Protein AF-A0A8S3BNB4-F1 (afdb_monomer_lite)

InterPro domains:
  IPR002933 Peptidase M20 [PF01546] (2-77)
  IPR017439 Amidohydrolase [PTHR11014] (8-79)

Organism: NCBI:txid392030

pLDDT: mean 91.3, std 9.32, range [59.66, 98.5]

Sequence (80 aa):
KAHVEYSRAGIPLVNHEEQTKRAIKVAETVIGLANVNKNNDPQMGGEDFAFMLLKRPGAFIFMGINDEAVSVKLHSPDYN

Radius of gyration: 17.04 Å; chains: 1; bounding box: 44×31×48 Å

Foldseek 3Di:
DDDDDDDDPADDQDADPVQLVVVQVVCCVVVNPVQDDSDDDDDPDDDRCSVVCVVDHHDDDDDDDDDPPDPDDPPDPPDD

Structure (mmCIF, N/CA/C/O backbone):
data_AF-A0A8S3BNB4-F1
#
_entry.id   AF-A0A8S3BNB4-F1
#
loop_
_atom_site.group_PDB
_atom_site.id
_atom_site.type_symbol
_atom_site.label_atom_id
_atom_site.label_alt_id
_atom_site.label_comp_id
_atom_site.label_asym_id
_atom_site.label_entity_id
_atom_site.label_seq_id
_atom_site.pdbx_PDB_ins_code
_atom_site.Cartn_x
_atom_site.Cartn_y
_atom_site.Cartn_z
_atom_site.occupancy
_atom_site.B_iso_or_equiv
_atom_site.auth_seq_id
_atom_site.auth_comp_id
_atom_site.auth_asym_id
_atom_site.auth_atom_id
_atom_site.pdbx_PDB_model_num
ATOM 1 N N . LYS A 1 1 ? 30.331 -0.817 -30.292 1.00 69.75 1 LYS A N 1
ATOM 2 C CA . LYS A 1 1 ? 28.985 -0.238 -30.039 1.00 69.75 1 LYS A CA 1
ATOM 3 C C . LYS A 1 1 ? 28.217 -1.217 -29.165 1.00 69.75 1 LYS A C 1
ATOM 5 O O . LYS A 1 1 ? 28.315 -2.402 -29.446 1.00 69.75 1 LYS A O 1
ATOM 10 N N . ALA A 1 2 ? 27.507 -0.748 -28.141 1.00 85.88 2 ALA A N 1
ATOM 11 C CA . ALA A 1 2 ? 26.598 -1.583 -27.355 1.00 85.88 2 ALA A CA 1
ATOM 12 C C . ALA A 1 2 ? 25.151 -1.365 -27.827 1.00 85.88 2 ALA A C 1
ATOM 14 O O . ALA A 1 2 ? 24.808 -0.253 -28.235 1.00 85.88 2 ALA A O 1
ATOM 15 N N . HIS A 1 3 ? 24.341 -2.422 -27.791 1.00 89.69 3 HIS A N 1
ATOM 16 C CA . HIS A 1 3 ? 22.904 -2.398 -28.059 1.00 89.69 3 HIS A CA 1
ATOM 17 C C . HIS A 1 3 ? 22.168 -2.778 -26.770 1.00 89.69 3 HIS A C 1
ATOM 19 O O . HIS A 1 3 ? 22.596 -3.701 -26.081 1.00 89.69 3 HIS A O 1
ATOM 25 N N . VAL A 1 4 ? 21.109 -2.041 -26.432 1.00 94.44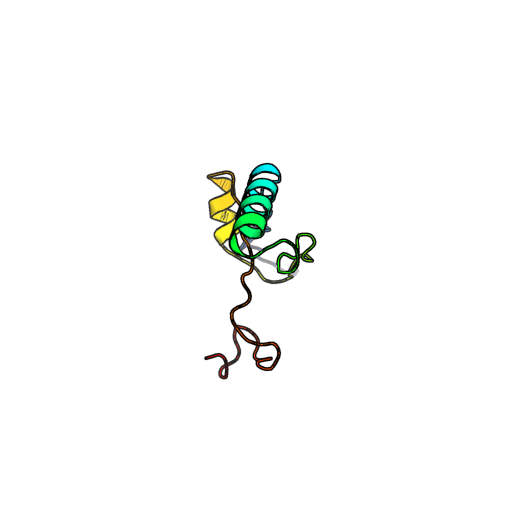 4 VAL A N 1
ATOM 26 C CA . VAL A 1 4 ? 20.293 -2.257 -25.232 1.00 94.44 4 VAL A CA 1
ATOM 27 C C . VAL A 1 4 ? 18.831 -2.232 -25.645 1.00 94.44 4 VAL A C 1
ATOM 29 O O . VAL A 1 4 ? 18.392 -1.280 -26.290 1.00 94.44 4 VAL A O 1
ATOM 32 N N . GLU A 1 5 ? 18.089 -3.251 -25.224 1.00 92.69 5 GLU A N 1
ATOM 33 C CA . GLU A 1 5 ? 16.634 -3.295 -25.310 1.00 92.69 5 GLU A CA 1
ATOM 34 C C . GLU A 1 5 ? 16.049 -3.032 -23.922 1.00 92.69 5 GLU A C 1
ATOM 36 O O . GLU A 1 5 ? 16.453 -3.641 -22.931 1.00 92.69 5 GLU A O 1
ATOM 41 N N . TYR A 1 6 ? 15.114 -2.087 -23.841 1.00 93.06 6 TYR A N 1
ATOM 42 C CA . TYR A 1 6 ? 14.448 -1.712 -22.600 1.00 93.06 6 TYR A CA 1
ATOM 43 C C . TYR A 1 6 ? 12.939 -1.804 -22.782 1.00 93.06 6 TYR A C 1
ATOM 45 O O . TYR A 1 6 ? 12.365 -1.145 -23.650 1.00 93.06 6 TYR A O 1
ATOM 53 N N . SER A 1 7 ? 12.294 -2.568 -21.907 1.00 92.06 7 SER A N 1
ATOM 54 C CA . SER A 1 7 ? 10.842 -2.623 -21.788 1.00 92.06 7 SER A CA 1
ATOM 55 C C . SER A 1 7 ? 10.422 -2.215 -20.383 1.00 92.06 7 SER A C 1
ATOM 57 O O . SER A 1 7 ? 10.934 -2.737 -19.391 1.00 92.06 7 SER A O 1
ATOM 59 N N . ARG A 1 8 ? 9.447 -1.310 -20.282 1.00 89.31 8 ARG A N 1
ATOM 60 C CA . ARG A 1 8 ? 8.844 -0.950 -18.998 1.00 89.31 8 ARG A CA 1
ATOM 61 C C . ARG A 1 8 ? 7.836 -2.025 -18.595 1.00 89.31 8 ARG A C 1
ATOM 63 O O . ARG A 1 8 ? 6.800 -2.152 -19.234 1.00 89.31 8 ARG A O 1
ATOM 70 N N . ALA A 1 9 ? 8.142 -2.767 -17.534 1.00 84.56 9 ALA A N 1
ATOM 71 C CA . ALA A 1 9 ? 7.307 -3.876 -17.070 1.00 84.56 9 ALA A CA 1
ATOM 72 C C . ALA A 1 9 ? 6.125 -3.446 -16.177 1.00 84.56 9 ALA A C 1
ATOM 74 O O . ALA A 1 9 ? 5.149 -4.178 -16.074 1.00 84.56 9 ALA A O 1
ATOM 75 N N . GLY A 1 10 ? 6.187 -2.270 -15.541 1.00 90.75 10 GLY A N 1
ATOM 76 C CA . GLY A 1 10 ? 5.175 -1.853 -14.569 1.00 90.75 10 GLY A CA 1
ATOM 77 C C . GLY A 1 10 ? 5.059 -0.344 -14.382 1.00 90.75 10 GLY A C 1
ATOM 78 O O . GLY A 1 10 ? 5.840 0.447 -14.924 1.00 90.75 10 GLY A O 1
ATOM 79 N N . ILE A 1 11 ? 4.063 0.034 -13.587 1.00 94.62 11 ILE A N 1
ATOM 80 C CA . ILE A 1 11 ? 3.806 1.394 -13.111 1.00 94.62 11 ILE A CA 1
ATOM 81 C C . ILE A 1 11 ? 3.787 1.378 -11.575 1.00 94.62 11 ILE A C 1
ATOM 83 O O . ILE A 1 11 ? 3.496 0.332 -10.993 1.00 94.62 11 ILE A O 1
ATOM 87 N N . PRO A 1 12 ? 4.085 2.499 -10.899 1.00 95.56 12 PRO A N 1
ATOM 88 C CA . PRO A 1 12 ? 3.950 2.559 -9.451 1.00 95.56 12 PRO A CA 1
ATOM 89 C C . PRO A 1 12 ? 2.482 2.407 -9.041 1.00 95.56 12 PRO A C 1
ATOM 91 O O . PRO A 1 12 ? 1.596 3.024 -9.638 1.00 95.56 12 PRO A O 1
ATOM 94 N N . LEU A 1 13 ? 2.233 1.632 -7.987 1.00 97.12 13 LEU A N 1
ATOM 95 C CA . LEU A 1 13 ? 0.941 1.639 -7.318 1.00 97.12 13 LEU A CA 1
ATOM 96 C C . LEU A 1 13 ? 0.833 2.916 -6.490 1.00 97.12 13 LEU A C 1
ATOM 98 O O . LEU A 1 13 ? 1.575 3.109 -5.529 1.00 97.12 13 LEU A O 1
ATOM 102 N N . VAL A 1 14 ? -0.112 3.779 -6.855 1.00 96.75 14 VAL A N 1
ATOM 103 C CA . VAL A 1 14 ? -0.410 5.004 -6.111 1.00 96.75 14 VAL A CA 1
ATOM 104 C C . VAL A 1 14 ? -1.889 5.016 -5.774 1.00 96.75 14 VAL A C 1
ATOM 106 O O . VAL A 1 14 ? -2.741 5.064 -6.661 1.00 96.75 14 VAL A O 1
ATOM 109 N N . ASN A 1 15 ? -2.196 4.965 -4.481 1.00 97.44 15 ASN A N 1
ATOM 110 C CA . ASN A 1 15 ? -3.570 5.052 -4.016 1.00 97.44 15 ASN A CA 1
ATOM 111 C C . ASN A 1 15 ? -4.174 6.428 -4.304 1.00 97.44 15 ASN A C 1
ATOM 113 O O . ASN A 1 15 ? -3.498 7.454 -4.245 1.00 97.44 15 ASN A O 1
ATOM 117 N N . HIS A 1 16 ? -5.482 6.448 -4.548 1.00 98.44 16 HIS A N 1
ATOM 118 C CA . HIS A 1 16 ? -6.221 7.697 -4.669 1.00 98.44 16 HIS A CA 1
ATOM 119 C C . HIS A 1 16 ? -6.555 8.234 -3.274 1.00 98.44 16 HIS A C 1
ATOM 121 O O . HIS A 1 16 ? -6.980 7.481 -2.391 1.00 98.44 16 HIS A O 1
ATOM 127 N N . GLU A 1 17 ? -6.367 9.537 -3.068 1.00 97.56 17 GLU A N 1
ATOM 128 C CA . GLU A 1 17 ? -6.460 10.169 -1.749 1.00 97.56 17 GLU A CA 1
ATOM 129 C C . GLU A 1 17 ? -7.829 9.952 -1.079 1.00 97.56 17 GLU A C 1
ATOM 131 O O . GLU A 1 17 ? -7.902 9.489 0.059 1.00 97.56 17 GLU A O 1
ATOM 136 N N . GLU A 1 18 ? -8.927 10.208 -1.793 1.00 98.50 18 GLU A N 1
ATOM 137 C CA . GLU A 1 18 ? -10.287 10.104 -1.242 1.00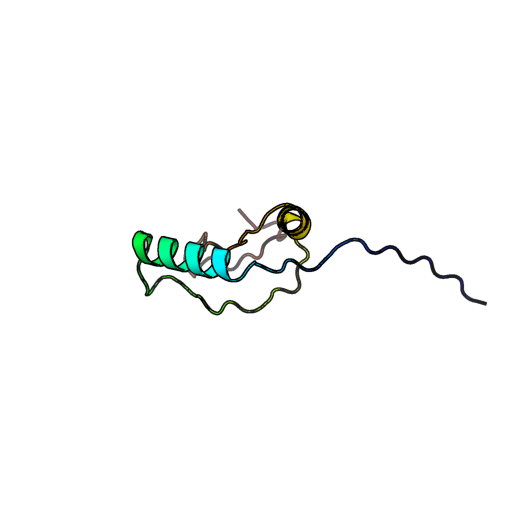 98.50 18 GLU A CA 1
ATOM 138 C C . GLU A 1 18 ? -10.668 8.666 -0.857 1.00 98.50 18 GLU A C 1
ATOM 140 O O . GLU A 1 18 ? -11.306 8.411 0.165 1.00 98.50 18 GLU A O 1
ATOM 145 N N . GLN A 1 19 ? -10.232 7.693 -1.648 1.00 98.44 19 GLN A N 1
ATOM 146 C CA . GLN A 1 19 ? -10.483 6.273 -1.437 1.00 98.44 19 GLN A CA 1
ATOM 147 C C . GLN A 1 19 ? -9.644 5.759 -0.272 1.00 98.44 19 GLN A C 1
ATOM 149 O O . GLN A 1 19 ? -10.140 4.964 0.524 1.00 98.44 19 GLN A O 1
ATOM 154 N N . THR A 1 20 ? -8.424 6.279 -0.121 1.00 97.75 20 THR A N 1
ATOM 155 C CA . THR A 1 20 ? -7.552 6.012 1.029 1.00 97.75 20 THR A CA 1
ATOM 156 C C . THR A 1 20 ? -8.182 6.542 2.313 1.00 97.75 20 THR A C 1
ATOM 158 O O . THR A 1 20 ? -8.350 5.782 3.264 1.00 97.75 20 THR A O 1
ATOM 161 N N . LYS A 1 21 ? -8.634 7.806 2.330 1.00 98.06 21 LYS A N 1
ATOM 162 C CA . LYS A 1 21 ? -9.356 8.398 3.473 1.00 98.06 21 LYS A CA 1
ATOM 163 C C . LYS A 1 21 ? -10.602 7.590 3.835 1.00 98.06 21 LYS A C 1
ATOM 165 O O . LYS A 1 21 ? -10.864 7.345 5.012 1.00 98.06 21 LYS A O 1
ATOM 170 N N . ARG A 1 22 ? -11.368 7.148 2.831 1.00 98.25 22 ARG A N 1
ATOM 171 C CA . ARG A 1 22 ? -12.558 6.315 3.046 1.00 98.25 22 ARG A CA 1
ATOM 172 C C . ARG A 1 22 ? -12.203 4.952 3.641 1.00 98.25 22 ARG A C 1
ATOM 174 O O . ARG A 1 22 ? -12.882 4.529 4.572 1.00 98.25 22 ARG A O 1
ATOM 181 N N . ALA A 1 23 ? -11.171 4.285 3.127 1.00 97.81 23 ALA A N 1
ATOM 182 C CA . ALA A 1 23 ? -10.709 3.000 3.645 1.00 97.81 23 ALA A CA 1
ATOM 183 C C . ALA A 1 23 ? -10.230 3.119 5.099 1.00 97.81 23 ALA A C 1
ATOM 185 O O . ALA A 1 23 ? -10.653 2.320 5.930 1.00 97.81 23 ALA A O 1
ATOM 186 N N . ILE A 1 24 ? -9.448 4.159 5.421 1.00 97.94 24 ILE A N 1
ATOM 187 C CA . ILE A 1 24 ? -9.016 4.473 6.792 1.00 97.94 24 ILE A CA 1
ATOM 188 C C . ILE A 1 24 ? -10.232 4.637 7.702 1.00 97.94 24 ILE A C 1
ATOM 190 O O . ILE A 1 24 ? -10.349 3.915 8.683 1.00 97.94 24 ILE A O 1
ATOM 194 N N . LYS A 1 25 ? -11.187 5.504 7.340 1.00 98.31 25 LYS A N 1
ATOM 195 C CA . LYS A 1 25 ? -12.386 5.742 8.156 1.00 98.31 25 LYS A CA 1
ATOM 196 C C . LYS A 1 25 ? -13.168 4.456 8.424 1.00 98.31 25 LYS A C 1
ATOM 198 O O . LYS A 1 25 ? -13.629 4.237 9.537 1.00 98.31 25 LYS A O 1
ATOM 203 N N . VAL A 1 26 ? -13.338 3.607 7.409 1.00 98.19 26 VAL A N 1
ATOM 204 C CA . VAL A 1 26 ? -14.026 2.321 7.584 1.00 98.19 26 VAL A CA 1
ATOM 205 C C . VAL A 1 26 ? -13.216 1.400 8.498 1.00 98.19 26 VAL A C 1
ATOM 207 O O . VAL A 1 26 ? -13.781 0.860 9.445 1.00 98.19 26 VAL A O 1
ATOM 210 N N . ALA A 1 27 ? -11.907 1.263 8.287 1.00 97.75 27 ALA A N 1
ATOM 211 C CA . ALA A 1 27 ? -11.053 0.453 9.151 1.00 97.75 27 ALA A CA 1
ATOM 212 C C . ALA A 1 27 ? -11.119 0.923 10.615 1.00 97.75 27 ALA A C 1
ATOM 214 O O . ALA A 1 27 ? -11.384 0.117 11.500 1.00 97.75 27 ALA A O 1
ATOM 215 N N . GLU A 1 28 ? -11.011 2.228 10.872 1.00 97.75 28 GLU A N 1
ATOM 216 C CA . GLU A 1 28 ? -11.127 2.809 12.216 1.00 97.75 28 GLU A CA 1
ATOM 217 C C . GLU A 1 28 ? -12.463 2.456 12.890 1.00 97.75 28 GLU A C 1
ATOM 219 O O . GLU A 1 28 ? -12.4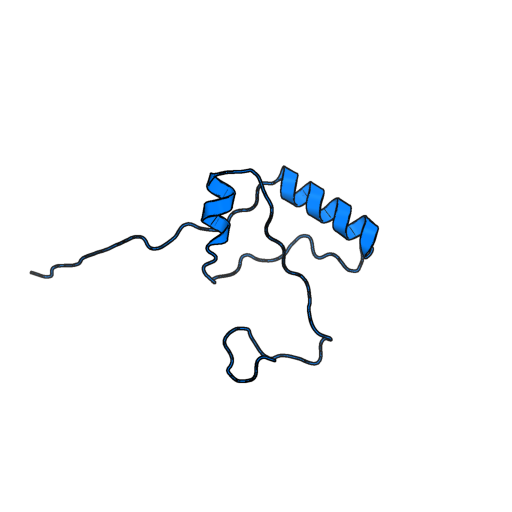85 2.183 14.089 1.00 97.75 28 GLU A O 1
ATOM 224 N N . THR A 1 29 ? -13.570 2.406 12.136 1.00 98.31 29 THR A N 1
ATOM 225 C CA . THR A 1 29 ? -14.882 2.008 12.686 1.00 98.31 29 THR A CA 1
ATOM 226 C C . THR A 1 29 ? -14.990 0.521 13.015 1.00 98.31 29 THR A C 1
ATOM 228 O O . THR A 1 29 ? -15.782 0.156 13.878 1.00 98.31 29 THR A O 1
ATOM 231 N N . VAL A 1 30 ? -14.221 -0.334 12.336 1.00 97.56 30 VAL A N 1
ATOM 232 C CA . VAL A 1 30 ? -14.308 -1.795 12.477 1.00 97.56 30 VAL A CA 1
ATOM 233 C C . VAL A 1 30 ? -13.323 -2.318 13.519 1.00 97.56 30 VAL A C 1
ATOM 235 O O . VAL A 1 30 ? -13.706 -3.128 14.358 1.00 97.56 30 VAL A O 1
ATOM 238 N N . ILE A 1 31 ? -12.068 -1.862 13.475 1.00 95.69 31 ILE A N 1
ATOM 239 C CA . ILE A 1 31 ? -10.980 -2.374 14.324 1.00 95.69 31 ILE A CA 1
ATOM 240 C C . ILE A 1 31 ? -10.475 -1.353 15.351 1.00 95.69 31 ILE A C 1
ATOM 242 O O . ILE A 1 31 ? -9.631 -1.687 16.176 1.00 95.69 31 ILE A O 1
ATOM 246 N N . GLY A 1 32 ? -11.001 -0.126 15.352 1.00 97.50 32 GLY A N 1
ATOM 247 C CA . GLY A 1 32 ? -10.589 0.935 16.269 1.00 97.50 32 GLY A CA 1
ATOM 248 C C . GLY A 1 32 ? -9.322 1.672 15.824 1.00 97.50 32 GLY A C 1
ATOM 249 O O . GLY A 1 32 ? -8.444 1.122 15.162 1.00 97.50 32 GLY A O 1
ATOM 250 N N . LEU A 1 33 ? -9.213 2.940 16.233 1.00 96.50 33 LEU A N 1
ATOM 251 C CA . LEU A 1 33 ? -8.132 3.859 15.841 1.00 96.50 33 LEU A CA 1
ATOM 252 C C . LEU A 1 33 ? -6.726 3.333 16.173 1.00 96.50 33 LEU A C 1
ATOM 254 O O . LEU A 1 33 ? -5.797 3.537 15.400 1.00 96.50 33 LEU A O 1
ATOM 258 N N . ALA A 1 34 ? -6.571 2.649 17.310 1.00 96.31 34 ALA A N 1
ATOM 259 C CA . ALA A 1 34 ? -5.278 2.134 17.765 1.00 96.31 34 ALA A CA 1
ATOM 260 C C . ALA A 1 34 ? -4.709 1.028 16.857 1.00 96.31 34 ALA A C 1
ATOM 262 O O . ALA A 1 34 ? -3.505 0.797 16.871 1.00 96.31 34 ALA A O 1
ATOM 263 N N . ASN A 1 35 ? -5.558 0.380 16.052 1.00 94.62 35 ASN A N 1
ATOM 264 C CA . ASN A 1 35 ? -5.181 -0.726 15.172 1.00 94.62 35 ASN A CA 1
ATOM 265 C C . ASN A 1 35 ? -5.018 -0.295 13.702 1.00 94.62 35 ASN A C 1
ATOM 267 O O . ASN A 1 35 ? -4.912 -1.143 12.819 1.00 94.62 35 ASN A O 1
ATOM 271 N N . VAL A 1 36 ? -5.010 1.014 13.414 1.00 96.62 36 VAL A N 1
ATOM 272 C CA . VAL A 1 36 ? -4.879 1.552 12.051 1.00 96.62 36 VAL A CA 1
ATOM 273 C C . VAL A 1 36 ? -3.620 2.407 11.931 1.00 96.62 36 VAL A C 1
ATOM 275 O O . VAL A 1 36 ? -3.534 3.498 12.493 1.00 96.62 36 VAL A O 1
ATOM 278 N N . ASN A 1 37 ? -2.661 1.961 11.115 1.00 95.19 37 ASN A N 1
ATOM 279 C CA . ASN A 1 37 ? -1.558 2.811 10.673 1.00 95.19 37 ASN A CA 1
ATOM 280 C C . ASN A 1 37 ? -1.923 3.523 9.359 1.00 95.19 37 ASN A C 1
ATOM 282 O O . ASN A 1 37 ? -1.916 2.923 8.286 1.00 95.19 37 ASN A O 1
ATOM 286 N N . LYS A 1 38 ? -2.210 4.826 9.444 1.00 94.75 38 LYS A N 1
ATOM 287 C CA . LYS A 1 38 ? -2.531 5.679 8.285 1.00 94.75 38 LYS A CA 1
ATOM 288 C C . LYS A 1 38 ? -1.313 6.224 7.528 1.00 94.75 38 LYS A C 1
ATOM 290 O O . LYS A 1 38 ? -1.481 6.778 6.448 1.00 94.75 38 LYS A O 1
ATOM 295 N N . ASN A 1 39 ? -0.114 6.079 8.089 1.00 90.38 39 ASN A N 1
ATOM 296 C CA . ASN A 1 39 ? 1.138 6.619 7.560 1.00 90.38 39 ASN A CA 1
ATOM 297 C C . ASN A 1 39 ? 2.104 5.470 7.251 1.00 90.38 39 ASN A C 1
ATOM 299 O O . ASN A 1 39 ? 3.209 5.414 7.785 1.00 90.38 39 ASN A O 1
ATOM 303 N N . ASN A 1 40 ? 1.656 4.509 6.445 1.00 86.25 40 ASN A N 1
ATOM 304 C CA . ASN A 1 40 ? 2.522 3.419 6.018 1.00 86.25 40 ASN A CA 1
ATOM 305 C C . ASN A 1 40 ? 3.522 3.911 4.965 1.00 86.25 40 ASN A C 1
ATOM 307 O O . ASN A 1 40 ? 3.125 4.555 3.991 1.00 86.25 40 ASN A O 1
ATOM 311 N N . ASP A 1 41 ? 4.794 3.560 5.136 1.00 91.12 41 ASP A N 1
ATOM 312 C CA . ASP A 1 41 ? 5.838 3.932 4.187 1.00 91.12 41 ASP A CA 1
ATOM 313 C C . ASP A 1 41 ? 5.647 3.225 2.830 1.00 91.12 41 ASP A C 1
ATOM 315 O O . ASP A 1 41 ? 5.192 2.070 2.779 1.00 91.12 41 ASP A O 1
ATOM 319 N N . PRO A 1 42 ? 6.021 3.875 1.711 1.00 92.88 42 PRO A N 1
ATOM 320 C CA . PRO A 1 42 ? 6.046 3.232 0.403 1.00 92.88 42 PRO A CA 1
ATOM 321 C C . PRO A 1 42 ? 6.922 1.976 0.400 1.00 92.88 42 PRO A C 1
ATOM 323 O O . PRO A 1 42 ? 7.999 1.947 0.992 1.00 92.88 42 PRO A O 1
ATOM 326 N N . GLN A 1 43 ? 6.471 0.942 -0.307 1.00 92.56 43 GLN A N 1
ATOM 327 C CA . GLN A 1 43 ? 7.205 -0.314 -0.448 1.00 92.56 43 GLN A CA 1
ATOM 328 C C . GLN A 1 43 ? 7.941 -0.360 -1.790 1.00 92.56 43 GLN A C 1
ATOM 330 O O . GLN A 1 43 ? 7.454 0.154 -2.793 1.00 92.56 43 GLN A O 1
ATOM 335 N N . MET A 1 44 ? 9.110 -1.007 -1.813 1.00 91.81 44 MET A N 1
ATOM 336 C CA . MET A 1 44 ? 9.923 -1.159 -3.032 1.00 91.81 44 MET A CA 1
ATOM 337 C C . MET A 1 44 ? 9.440 -2.288 -3.958 1.00 91.81 44 MET A C 1
ATOM 339 O O . MET A 1 44 ? 9.933 -2.408 -5.079 1.00 91.81 44 MET A O 1
ATOM 343 N N . GLY A 1 45 ? 8.514 -3.133 -3.493 1.00 90.12 45 GLY A N 1
ATOM 344 C CA . GLY A 1 45 ? 7.938 -4.219 -4.287 1.00 90.12 45 GLY A CA 1
ATOM 345 C C . GLY A 1 45 ? 7.059 -3.707 -5.432 1.00 90.12 45 GLY A C 1
ATOM 346 O O . GLY A 1 45 ? 6.423 -2.661 -5.320 1.00 90.12 45 GLY A O 1
ATOM 347 N N . GLY A 1 46 ? 7.024 -4.454 -6.537 1.00 93.00 46 GLY A N 1
ATOM 348 C CA . GLY A 1 46 ? 6.069 -4.226 -7.623 1.00 93.00 46 GLY A CA 1
ATOM 349 C C . GLY A 1 46 ? 4.725 -4.892 -7.323 1.00 93.00 46 GLY A C 1
ATOM 350 O O . GLY A 1 46 ? 4.706 -5.994 -6.787 1.00 93.00 46 GLY A O 1
ATOM 351 N N . GLU A 1 47 ? 3.625 -4.234 -7.687 1.00 95.50 47 GLU A N 1
ATOM 352 C CA . GLU A 1 47 ? 2.256 -4.708 -7.450 1.00 95.50 47 GLU A CA 1
ATOM 353 C C . GLU A 1 47 ? 1.382 -4.386 -8.673 1.00 95.50 47 GLU A C 1
ATOM 355 O O . GLU A 1 47 ? 1.340 -3.240 -9.132 1.00 95.50 47 GLU A O 1
ATOM 360 N N . ASP A 1 48 ? 0.702 -5.390 -9.229 1.00 96.12 48 ASP A N 1
ATOM 361 C CA . ASP A 1 48 ? -0.051 -5.260 -10.480 1.00 96.12 48 ASP A CA 1
ATOM 362 C C . ASP A 1 48 ? -1.435 -4.622 -10.281 1.00 96.12 48 ASP A C 1
ATOM 364 O O . ASP A 1 48 ? -2.001 -4.063 -11.230 1.00 96.12 48 ASP A O 1
ATOM 368 N N . PHE A 1 49 ? -1.918 -4.542 -9.035 1.00 97.19 49 PHE A N 1
ATOM 369 C CA . PHE A 1 49 ? -3.100 -3.757 -8.679 1.00 97.19 49 PHE A CA 1
ATOM 370 C C . PHE A 1 49 ? -2.970 -2.281 -9.099 1.00 97.19 49 PHE A C 1
ATOM 372 O O . PHE A 1 49 ? -3.974 -1.594 -9.312 1.00 97.19 49 PHE A O 1
ATOM 379 N N . ALA A 1 50 ? -1.746 -1.792 -9.329 1.00 97.19 50 ALA A N 1
ATOM 380 C CA . ALA A 1 50 ? -1.501 -0.488 -9.932 1.00 97.19 50 ALA A CA 1
ATOM 381 C C . ALA A 1 50 ? -2.264 -0.293 -11.260 1.00 97.19 50 ALA A C 1
ATOM 383 O O . ALA A 1 50 ? -2.813 0.782 -11.512 1.00 97.19 50 ALA A O 1
ATOM 384 N N . PHE A 1 51 ? -2.382 -1.333 -12.093 1.00 96.94 51 PHE A N 1
ATOM 385 C CA . PHE A 1 51 ? -3.136 -1.266 -13.347 1.00 96.94 51 PHE A CA 1
ATOM 386 C C . PHE A 1 51 ? -4.650 -1.173 -13.127 1.00 96.94 51 PHE A C 1
ATOM 388 O O . PHE A 1 51 ? -5.344 -0.526 -13.916 1.00 96.94 51 PHE A O 1
ATOM 395 N N . MET A 1 52 ? -5.171 -1.756 -12.043 1.00 97.62 52 MET A N 1
ATOM 396 C CA . MET A 1 52 ? -6.579 -1.606 -11.655 1.00 97.62 52 MET A CA 1
ATOM 397 C C . MET A 1 52 ? -6.882 -0.155 -11.271 1.00 97.62 52 MET A C 1
ATOM 399 O O . MET A 1 52 ? -7.915 0.394 -11.669 1.00 97.62 52 MET A O 1
ATOM 403 N N . LEU A 1 53 ? -5.937 0.502 -10.592 1.00 97.94 53 LEU A N 1
ATOM 404 C CA . LEU A 1 53 ? -6.045 1.912 -10.221 1.00 97.94 53 LEU A CA 1
ATOM 405 C C . LEU A 1 53 ? -6.036 2.862 -11.429 1.00 97.94 53 LEU A C 1
ATOM 407 O O . LEU A 1 53 ? -6.622 3.938 -11.348 1.00 97.94 53 LEU A O 1
ATOM 411 N N . LEU A 1 54 ? -5.495 2.459 -12.588 1.00 96.56 54 LEU A N 1
ATOM 412 C CA . LEU A 1 54 ? -5.662 3.229 -13.832 1.00 96.56 54 LEU A CA 1
ATOM 413 C C . LEU A 1 54 ? -7.103 3.229 -14.357 1.00 96.56 54 LEU A C 1
ATOM 415 O O . LEU A 1 54 ? -7.471 4.086 -15.160 1.00 96.56 54 LEU A O 1
ATOM 419 N N . LYS A 1 55 ? -7.910 2.231 -13.983 1.00 98.00 55 LYS A N 1
ATOM 420 C CA . LYS A 1 55 ? -9.279 2.070 -14.488 1.00 98.00 55 LYS A CA 1
ATOM 421 C C . LYS A 1 55 ? -10.310 2.668 -13.553 1.00 98.00 55 LYS A C 1
ATOM 423 O O . LYS A 1 55 ? -11.340 3.150 -14.026 1.00 98.00 55 LYS A O 1
ATOM 428 N N . ARG A 1 56 ? -10.071 2.610 -12.243 1.00 98.19 56 ARG A N 1
ATOM 429 C CA . ARG A 1 56 ? -10.995 3.113 -11.228 1.00 98.19 56 ARG A CA 1
ATOM 430 C C . ARG A 1 56 ? -10.234 3.688 -10.035 1.00 98.19 56 ARG A C 1
ATOM 432 O O . ARG A 1 56 ? -9.281 3.060 -9.578 1.00 98.19 56 ARG A O 1
ATOM 439 N N . PRO A 1 57 ? -10.706 4.813 -9.469 1.00 98.50 57 PRO A N 1
ATOM 440 C CA . PRO A 1 57 ? -10.209 5.286 -8.190 1.00 98.50 57 PRO A CA 1
ATOM 441 C C . PRO A 1 57 ? -10.348 4.210 -7.111 1.00 98.50 57 PRO A C 1
ATOM 443 O O . PRO A 1 57 ? -11.423 3.633 -6.939 1.00 98.50 57 PRO A O 1
ATOM 446 N N . GLY A 1 58 ? -9.274 3.964 -6.368 1.00 98.38 58 GLY A N 1
ATOM 447 C CA . GLY A 1 58 ? -9.211 2.893 -5.378 1.00 98.38 58 GLY A CA 1
ATOM 448 C C . GLY A 1 58 ? -8.065 3.066 -4.387 1.00 98.38 58 GLY A C 1
ATOM 449 O O . GLY A 1 58 ? -7.256 3.992 -4.509 1.00 98.38 58 GLY A O 1
ATOM 450 N N . ALA A 1 59 ? -8.027 2.162 -3.410 1.00 97.69 59 ALA A N 1
ATOM 451 C CA . ALA A 1 59 ? -6.980 2.070 -2.405 1.00 97.69 59 ALA A CA 1
ATOM 452 C C . ALA A 1 59 ? -6.596 0.601 -2.184 1.00 97.69 59 ALA A C 1
ATOM 454 O O . ALA A 1 59 ? -7.459 -0.243 -1.951 1.00 97.69 59 ALA A O 1
ATOM 455 N N . PHE A 1 60 ? -5.301 0.326 -2.257 1.00 96.81 60 PHE A N 1
ATOM 456 C CA . PHE A 1 60 ? -4.659 -0.904 -1.827 1.00 96.81 60 PHE A CA 1
ATOM 457 C C . PHE A 1 60 ? -4.165 -0.718 -0.391 1.00 96.81 60 PHE A C 1
ATOM 459 O O . PHE A 1 60 ? -3.527 0.293 -0.084 1.00 96.81 60 PHE A O 1
ATOM 466 N N . ILE A 1 61 ? -4.474 -1.662 0.492 1.00 95.38 61 ILE A N 1
ATOM 467 C CA . ILE A 1 61 ? -4.115 -1.596 1.911 1.00 95.38 61 ILE A CA 1
ATOM 468 C C . ILE A 1 61 ? -3.408 -2.880 2.328 1.00 95.38 61 ILE A C 1
ATOM 470 O O . ILE A 1 61 ? -3.693 -3.950 1.795 1.00 95.38 61 ILE A O 1
ATOM 474 N N . PHE A 1 62 ? -2.527 -2.773 3.318 1.00 93.44 62 PHE A N 1
ATOM 475 C CA . PHE A 1 62 ? -1.973 -3.937 3.998 1.00 93.44 62 PHE A CA 1
ATOM 476 C C . PHE A 1 62 ? -2.843 -4.288 5.202 1.00 93.44 62 PHE A C 1
ATOM 478 O O . PHE A 1 62 ? -3.276 -3.408 5.946 1.00 93.44 62 PHE A O 1
ATOM 485 N N . MET A 1 63 ? -3.074 -5.581 5.395 1.00 90.75 63 MET A N 1
ATOM 486 C CA . MET A 1 63 ? -3.719 -6.134 6.577 1.00 90.75 63 MET A CA 1
ATOM 487 C C . MET A 1 63 ? -2.700 -7.021 7.285 1.00 90.75 63 MET 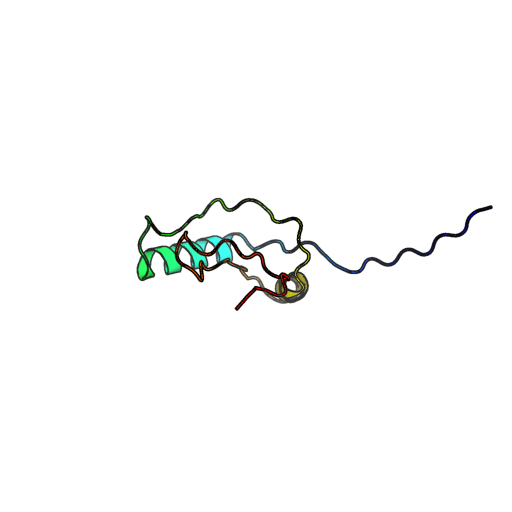A C 1
ATOM 489 O O . MET A 1 63 ? -2.074 -7.862 6.643 1.00 90.75 63 MET A O 1
ATOM 493 N N . GLY A 1 64 ? -2.505 -6.812 8.587 1.00 86.81 64 GLY A N 1
ATOM 494 C CA . GLY A 1 64 ? -1.686 -7.717 9.390 1.00 86.81 64 GLY A CA 1
ATOM 495 C C . GLY A 1 64 ? -2.345 -9.093 9.436 1.00 86.81 64 GLY A C 1
ATOM 496 O O . GLY A 1 64 ? -3.536 -9.182 9.722 1.00 86.81 64 GLY A O 1
ATOM 497 N N . ILE A 1 65 ? -1.588 -10.143 9.121 1.00 81.00 65 ILE A N 1
ATOM 498 C CA . ILE A 1 65 ? -2.105 -11.520 9.046 1.00 81.00 65 ILE A CA 1
ATOM 499 C C . ILE A 1 65 ? -1.549 -12.449 10.134 1.00 81.00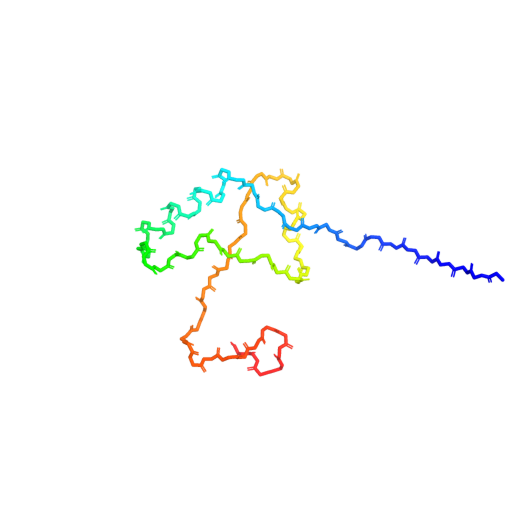 65 ILE A C 1
ATOM 501 O O . ILE A 1 65 ? -1.971 -13.594 10.199 1.00 81.00 65 ILE A O 1
ATOM 505 N N . ASN A 1 66 ? -0.621 -11.976 10.973 1.00 68.88 66 ASN A N 1
ATOM 506 C CA . ASN A 1 66 ? 0.020 -12.769 12.022 1.00 68.88 66 ASN A CA 1
ATOM 507 C C . ASN A 1 66 ? 0.272 -11.934 13.281 1.00 68.88 66 ASN A C 1
ATOM 509 O O . ASN A 1 66 ? 0.461 -10.717 13.205 1.00 68.88 66 ASN A O 1
ATOM 513 N N . ASP A 1 67 ? 0.361 -12.627 14.412 1.00 70.69 67 ASP A N 1
ATOM 514 C CA . ASP A 1 67 ? 0.881 -12.108 15.673 1.00 70.69 67 ASP A CA 1
ATOM 515 C C . ASP A 1 67 ? 2.365 -11.720 15.496 1.00 70.69 67 ASP A C 1
ATOM 517 O O . ASP A 1 67 ? 3.070 -12.313 14.673 1.00 70.69 67 ASP A O 1
ATOM 521 N N . GLU A 1 68 ? 2.873 -10.757 16.278 1.00 61.62 68 GLU A N 1
ATOM 522 C CA . GLU A 1 68 ? 4.237 -10.191 16.145 1.00 61.62 68 GLU A CA 1
ATOM 523 C C . GLU A 1 68 ? 5.376 -11.237 16.107 1.00 61.62 68 GLU A C 1
ATOM 525 O O . GLU A 1 68 ? 6.490 -10.941 15.672 1.00 61.62 68 GLU A O 1
ATOM 530 N N . ALA A 1 69 ? 5.104 -12.470 16.542 1.00 59.66 69 ALA A N 1
ATOM 531 C CA . ALA A 1 69 ? 6.047 -13.579 16.603 1.00 59.66 69 ALA A CA 1
ATOM 532 C C . ALA A 1 69 ? 6.393 -14.221 15.241 1.00 59.66 69 ALA A C 1
ATOM 534 O O . ALA A 1 69 ? 7.406 -14.919 15.153 1.00 59.66 69 ALA A O 1
ATOM 535 N N . VAL A 1 70 ? 5.607 -14.011 14.175 1.00 63.53 70 VAL A N 1
ATOM 536 C CA . VAL A 1 70 ? 5.871 -14.636 12.863 1.00 63.53 70 VAL A CA 1
ATOM 537 C C . VAL A 1 70 ? 6.541 -13.638 11.916 1.00 63.53 70 VAL A C 1
ATOM 539 O O . VAL A 1 70 ? 5.900 -12.805 11.283 1.00 63.53 70 VAL A O 1
ATOM 542 N N . SER A 1 71 ? 7.867 -13.747 11.802 1.00 68.25 71 SER A N 1
ATOM 543 C CA . SER A 1 71 ? 8.730 -12.845 11.016 1.00 68.25 71 SER A CA 1
ATOM 544 C C . SER A 1 71 ? 8.998 -13.325 9.577 1.00 68.25 71 SER A C 1
ATOM 546 O O . SER A 1 71 ? 9.836 -12.763 8.864 1.00 68.25 71 SER A O 1
ATOM 548 N N . VAL A 1 72 ? 8.320 -14.380 9.112 1.00 83.88 72 VAL A N 1
ATOM 549 C CA . VAL A 1 72 ? 8.591 -14.915 7.773 1.00 83.88 72 VAL A CA 1
ATOM 550 C C . VAL A 1 72 ? 8.066 -13.951 6.708 1.00 83.88 72 VAL A C 1
ATOM 552 O O . VAL A 1 72 ? 6.888 -13.601 6.677 1.00 83.88 72 VAL A O 1
ATOM 555 N N . LYS A 1 73 ? 8.962 -13.487 5.835 1.00 85.25 73 LYS A N 1
ATOM 556 C CA . LYS A 1 73 ? 8.630 -12.555 4.753 1.00 85.25 73 LYS A CA 1
ATOM 557 C C . LYS A 1 73 ? 7.911 -13.278 3.613 1.00 85.25 73 LYS A C 1
ATOM 559 O O . LYS A 1 73 ? 8.202 -14.439 3.328 1.00 85.25 73 LYS A O 1
ATOM 564 N N . LEU A 1 74 ? 7.025 -12.552 2.927 1.00 86.06 74 LEU A N 1
ATOM 565 C CA . LEU A 1 74 ? 6.441 -12.996 1.662 1.00 86.06 74 LEU A CA 1
ATOM 566 C C . LEU A 1 74 ? 7.564 -13.400 0.687 1.00 86.06 74 LEU A C 1
ATOM 568 O O . LEU A 1 74 ? 8.614 -12.757 0.663 1.00 86.06 74 LEU A O 1
ATOM 572 N N . HIS A 1 75 ? 7.332 -14.454 -0.098 1.00 89.50 75 HIS A N 1
ATOM 573 C CA . HIS A 1 75 ? 8.304 -15.121 -0.985 1.00 89.50 75 HIS A CA 1
ATOM 574 C C . HIS A 1 75 ? 9.370 -15.994 -0.303 1.00 89.50 75 HIS A C 1
ATOM 576 O O . HIS A 1 75 ? 10.211 -16.563 -1.000 1.00 89.50 75 HIS A O 1
ATOM 582 N N . SER A 1 76 ? 9.333 -16.157 1.021 1.00 90.56 76 SER A N 1
ATOM 583 C CA . SER A 1 76 ? 10.109 -17.209 1.684 1.00 90.56 76 SER A CA 1
ATOM 584 C C . SER A 1 76 ? 9.471 -18.586 1.442 1.00 90.56 76 SER A C 1
ATOM 586 O O . SER A 1 76 ? 8.243 -18.679 1.489 1.00 90.56 76 SER A O 1
ATOM 588 N N . PRO A 1 77 ? 10.255 -19.666 1.251 1.00 93.00 77 PRO A N 1
ATOM 589 C CA . PRO A 1 77 ? 9.722 -21.033 1.245 1.00 93.00 77 PRO A CA 1
ATOM 590 C C . PRO A 1 7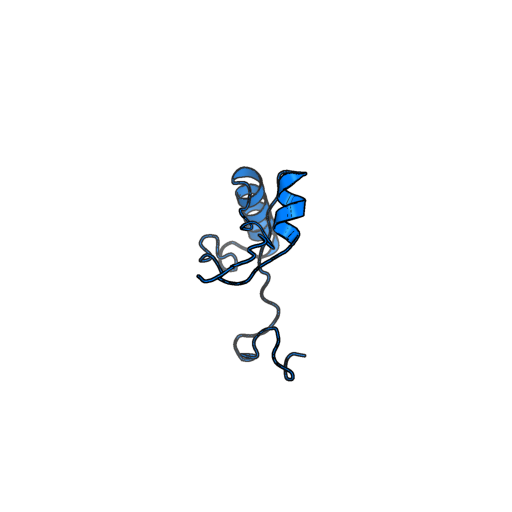7 ? 9.079 -21.437 2.581 1.00 93.00 77 PRO A C 1
ATOM 592 O O . PRO A 1 77 ? 8.269 -22.355 2.604 1.00 93.00 77 PRO A O 1
ATOM 595 N N . ASP A 1 78 ? 9.411 -20.739 3.669 1.00 88.19 78 ASP A N 1
ATOM 596 C CA . ASP A 1 78 ? 8.872 -20.996 5.009 1.00 88.19 78 ASP A CA 1
ATOM 597 C C . ASP A 1 78 ? 7.587 -20.193 5.306 1.00 88.19 78 ASP A C 1
ATOM 599 O O . ASP A 1 78 ? 7.123 -20.160 6.448 1.00 88.19 78 ASP A O 1
ATOM 603 N N . TYR A 1 79 ? 7.055 -19.456 4.319 1.00 84.12 79 TYR A N 1
ATOM 604 C CA . TYR A 1 79 ? 5.828 -18.674 4.477 1.00 84.12 79 TYR A CA 1
ATOM 605 C C . TYR A 1 79 ? 4.611 -19.604 4.381 1.00 84.12 79 TYR A C 1
ATOM 607 O O . TYR A 1 79 ? 4.384 -20.199 3.327 1.00 84.12 79 TYR A O 1
ATOM 615 N N . ASN A 1 80 ? 3.854 -19.717 5.478 1.00 71.38 80 ASN A N 1
ATOM 616 C CA . ASN A 1 80 ? 2.674 -20.581 5.615 1.00 71.38 80 ASN A CA 1
ATOM 617 C C . ASN A 1 80 ? 1.369 -19.794 5.512 1.00 71.38 80 ASN A C 1
ATOM 619 O O . ASN A 1 80 ? 1.304 -18.706 6.128 1.00 71.38 80 ASN A O 1
#

Secondary structure (DSSP, 8-state):
----------------HHHHHHHHHHHHHHH-GGG--S-PPPPSS--THHHHHTTS---------S-TT--PPTT-TT--